Protein AF-A0A9P7YDE8-F1 (afdb_monomer_lite)

Structure (mmCIF, N/CA/C/O backbone):
data_AF-A0A9P7YDE8-F1
#
_entry.id   AF-A0A9P7YDE8-F1
#
loop_
_atom_site.group_PDB
_atom_site.id
_atom_site.type_symbol
_atom_site.label_atom_id
_atom_site.label_alt_id
_atom_site.label_comp_id
_atom_site.label_asym_id
_atom_site.label_entity_id
_atom_site.label_seq_id
_atom_site.pdbx_PDB_ins_code
_atom_site.Cartn_x
_atom_site.Cartn_y
_atom_site.Cartn_z
_atom_site.occupancy
_atom_site.B_iso_or_equiv
_atom_site.auth_seq_id
_atom_site.auth_comp_id
_atom_site.auth_asym_id
_atom_site.auth_atom_id
_atom_site.pdbx_PDB_model_num
ATOM 1 N N . ARG A 1 1 ? -61.612 -16.056 28.145 1.00 59.12 1 ARG A N 1
ATOM 2 C CA . ARG A 1 1 ? -61.889 -16.588 29.507 1.00 59.12 1 ARG A CA 1
ATOM 3 C C . ARG A 1 1 ? -60.569 -17.136 30.051 1.00 59.12 1 ARG A C 1
ATOM 5 O O . ARG A 1 1 ? -60.006 -17.998 29.394 1.00 59.12 1 ARG A O 1
ATOM 12 N N . LYS A 1 2 ? -60.008 -16.597 31.144 1.00 60.12 2 LYS A N 1
ATOM 13 C CA . LYS A 1 2 ? -58.768 -17.137 31.740 1.00 60.12 2 LYS A CA 1
ATOM 14 C C . LYS A 1 2 ? -59.145 -18.340 32.606 1.00 60.12 2 LYS A C 1
ATOM 16 O O . LYS A 1 2 ? -59.868 -18.165 33.582 1.00 60.12 2 LYS A O 1
ATOM 21 N N . VAL A 1 3 ? -58.723 -19.539 32.216 1.00 66.00 3 VAL A N 1
ATOM 22 C CA . VAL A 1 3 ? -58.959 -20.765 32.991 1.00 66.00 3 VAL A CA 1
ATOM 23 C C . VAL A 1 3 ? -57.763 -20.998 33.909 1.00 66.00 3 VAL A C 1
ATOM 25 O O . VAL A 1 3 ? -56.616 -20.767 33.529 1.00 66.00 3 VAL A O 1
ATOM 28 N N . LYS A 1 4 ? -58.038 -21.376 35.157 1.00 70.94 4 LYS A N 1
ATOM 29 C CA . LYS A 1 4 ? -57.014 -21.605 36.176 1.00 70.94 4 LYS A CA 1
ATOM 30 C C . LYS A 1 4 ? -56.400 -22.991 35.958 1.00 70.94 4 LYS A C 1
ATOM 32 O O . LYS A 1 4 ? -57.130 -23.965 35.839 1.00 70.94 4 LYS A O 1
ATOM 37 N N . CYS A 1 5 ? -55.072 -23.065 35.914 1.00 80.50 5 CYS A N 1
ATOM 38 C CA . CYS A 1 5 ? -54.342 -24.330 35.831 1.00 80.50 5 CYS A CA 1
ATOM 39 C C . CYS A 1 5 ? -54.464 -25.105 37.157 1.00 80.50 5 CYS A C 1
ATOM 41 O O . CYS A 1 5 ? -54.258 -24.533 38.231 1.00 80.50 5 CYS A O 1
ATOM 43 N N . ASP A 1 6 ? -54.760 -26.399 37.069 1.00 82.31 6 ASP A N 1
ATOM 44 C CA . ASP A 1 6 ? -54.889 -27.372 38.165 1.00 82.31 6 ASP A CA 1
ATOM 45 C C . ASP A 1 6 ? -53.537 -27.830 38.747 1.00 82.31 6 ASP A C 1
ATOM 47 O O . ASP A 1 6 ? -53.485 -28.575 39.720 1.00 82.31 6 ASP A O 1
ATOM 51 N N . ARG A 1 7 ? -52.426 -27.332 38.195 1.00 76.94 7 ARG A N 1
ATOM 52 C CA . ARG A 1 7 ? -51.040 -27.517 38.659 1.00 76.94 7 ARG A CA 1
ATOM 53 C C . ARG A 1 7 ? -50.517 -28.956 38.760 1.00 76.94 7 ARG A C 1
ATOM 55 O O . ARG A 1 7 ? -49.439 -29.168 39.321 1.00 76.94 7 ARG A O 1
ATOM 62 N N . VAL A 1 8 ? -51.211 -29.924 38.168 1.00 74.94 8 VAL A N 1
ATOM 63 C CA . VAL A 1 8 ? -50.755 -31.317 38.079 1.00 74.94 8 VAL A CA 1
ATOM 64 C C . VAL A 1 8 ? -4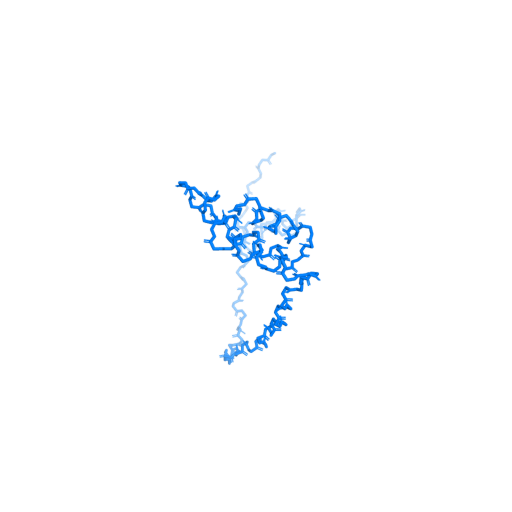9.538 -31.418 37.147 1.00 74.94 8 VAL A C 1
ATOM 66 O O . VAL A 1 8 ? -49.511 -30.831 36.065 1.00 74.94 8 VAL A O 1
ATOM 69 N N . LYS A 1 9 ? -48.506 -32.155 37.577 1.00 74.56 9 LYS A N 1
ATOM 70 C CA . LYS A 1 9 ? -47.299 -32.457 36.784 1.00 74.56 9 LYS A CA 1
ATOM 71 C C . LYS A 1 9 ? -47.406 -33.871 36.191 1.00 74.56 9 LYS A C 1
ATOM 73 O O . LYS A 1 9 ? -47.968 -34.735 36.858 1.00 74.56 9 LYS A O 1
ATOM 78 N N . PRO A 1 10 ? -46.837 -34.149 35.001 1.00 74.50 10 PRO A N 1
ATOM 79 C CA . PRO A 1 10 ? -46.015 -33.269 34.162 1.00 74.50 10 PRO A CA 1
ATOM 80 C C . PRO A 1 10 ? -46.821 -32.367 33.215 1.00 74.50 10 PRO A C 1
ATOM 82 O O . PRO A 1 10 ? -46.231 -31.571 32.491 1.00 74.50 10 PRO A O 1
ATOM 85 N N . SER A 1 11 ? -48.149 -32.483 33.165 1.00 80.19 11 SER A N 1
ATOM 86 C CA . SER A 1 11 ? -49.003 -31.628 32.335 1.00 80.19 11 SER A CA 1
ATOM 87 C C . SER A 1 11 ? -50.370 -31.413 32.978 1.00 80.19 11 SER A C 1
ATOM 89 O O . SER A 1 11 ? -50.941 -32.340 33.544 1.00 80.19 11 SER A O 1
ATOM 91 N N . CYS A 1 12 ? -50.878 -30.182 32.873 1.00 87.00 12 CYS A N 1
ATOM 92 C CA . CYS A 1 12 ? -52.192 -29.796 33.382 1.00 87.00 12 CYS A CA 1
ATOM 93 C C . CYS A 1 12 ? -53.314 -30.484 32.588 1.00 87.00 12 CYS A C 1
ATOM 95 O O . CYS A 1 12 ? -53.160 -30.682 31.379 1.00 87.00 12 CYS A O 1
ATOM 97 N N . SER A 1 13 ? -54.439 -30.829 33.220 1.00 84.19 13 SER A N 1
ATOM 98 C CA . SER A 1 13 ? -55.515 -31.597 32.562 1.00 84.19 13 SER A CA 1
ATOM 99 C C . SER A 1 13 ? -56.066 -30.896 31.314 1.00 84.19 13 SER A C 1
ATOM 101 O O . SER A 1 13 ? -56.186 -31.511 30.254 1.00 84.19 13 SER A O 1
ATOM 103 N N . GLN A 1 14 ? -56.287 -29.581 31.385 1.00 80.94 14 GLN A N 1
ATOM 104 C CA . GLN A 1 14 ? -56.669 -28.788 30.212 1.00 80.94 14 GLN A CA 1
ATOM 105 C C . GLN A 1 14 ? -55.588 -28.782 29.123 1.00 80.94 14 GLN A C 1
ATOM 107 O O . GLN A 1 14 ? -55.895 -28.860 27.939 1.00 80.94 14 GLN A O 1
ATOM 112 N N . CYS A 1 15 ? -54.318 -28.692 29.506 1.00 84.06 15 CYS A N 1
ATOM 113 C CA . CYS A 1 15 ? -53.208 -28.622 28.566 1.00 84.06 15 CYS A CA 1
ATOM 114 C C . CYS A 1 15 ? -53.128 -29.903 27.732 1.00 84.06 15 CYS A C 1
ATOM 116 O O . CYS A 1 15 ? -52.943 -29.841 26.523 1.00 84.06 15 CYS A O 1
ATOM 118 N N . VAL A 1 16 ? -53.339 -31.056 28.369 1.00 82.19 16 VAL A N 1
ATOM 119 C CA . VAL A 1 16 ? -53.408 -32.349 27.680 1.00 82.19 16 VAL A CA 1
ATOM 120 C C . VAL A 1 16 ? -54.622 -32.406 26.752 1.00 82.19 16 VAL A C 1
ATOM 122 O O . VAL A 1 16 ? -54.481 -32.819 25.607 1.00 82.19 16 VAL A O 1
ATOM 125 N N . GLN A 1 17 ? -55.789 -31.941 27.207 1.00 80.62 17 GLN A N 1
ATOM 126 C CA . GLN A 1 17 ? -57.023 -32.004 26.421 1.00 80.62 17 GLN A CA 1
ATOM 127 C C . GLN A 1 17 ? -56.988 -31.134 25.153 1.00 80.62 17 GLN A C 1
ATOM 129 O O . GLN A 1 17 ? -57.496 -31.558 24.119 1.00 80.62 17 GLN A O 1
ATOM 134 N N . TYR A 1 18 ? -56.419 -29.927 25.222 1.00 81.06 18 TYR A N 1
ATOM 135 C CA . TYR A 1 18 ? -56.420 -28.983 24.094 1.00 81.06 18 TYR A CA 1
ATOM 136 C C . TYR A 1 18 ? -55.124 -28.985 23.282 1.00 81.06 18 TYR A C 1
ATOM 138 O O . TYR A 1 18 ? -55.166 -28.782 22.073 1.00 81.06 18 TYR A O 1
ATOM 146 N N . TYR A 1 19 ? -53.980 -29.186 23.937 1.00 76.56 19 TYR A N 1
ATOM 147 C CA . TYR A 1 19 ? -52.657 -28.977 23.341 1.00 76.56 19 TYR A CA 1
ATOM 148 C C . TYR A 1 19 ? -51.784 -30.238 23.356 1.00 76.56 19 TYR A C 1
ATOM 150 O O . TYR A 1 19 ? -50.664 -30.211 22.856 1.00 76.56 19 TYR A O 1
ATOM 158 N N . GLY A 1 20 ? -52.248 -31.341 23.952 1.00 74.81 20 GLY A N 1
ATOM 159 C CA . GLY A 1 20 ? -51.493 -32.591 24.082 1.00 74.81 20 GLY A CA 1
ATOM 160 C C . GLY A 1 20 ? -50.313 -32.539 25.064 1.00 74.81 20 GLY A C 1
ATOM 161 O O . GLY A 1 20 ? -49.895 -33.581 25.563 1.00 74.81 20 GLY A O 1
ATOM 162 N N . ALA A 1 21 ? -49.797 -31.352 25.399 1.00 73.56 21 ALA A N 1
ATOM 163 C CA . ALA A 1 21 ? -48.705 -31.146 26.346 1.00 73.56 21 ALA A CA 1
ATOM 164 C C . ALA A 1 21 ? -48.793 -29.770 27.026 1.00 73.56 21 ALA A C 1
ATOM 166 O O . ALA A 1 21 ? -49.323 -28.808 26.474 1.00 73.56 21 ALA A O 1
ATOM 167 N N . CYS A 1 22 ? -48.248 -29.660 28.240 1.00 75.44 22 CYS A N 1
ATOM 168 C CA . CYS A 1 22 ? -48.100 -28.381 28.932 1.00 75.44 22 CYS A CA 1
ATOM 169 C C . CYS A 1 22 ? -46.663 -27.865 28.801 1.00 75.44 22 CYS A C 1
ATOM 171 O O . CYS A 1 22 ? -45.764 -28.363 29.476 1.00 75.44 22 CYS A O 1
ATOM 173 N N . GLU A 1 23 ? -46.452 -26.836 27.979 1.00 69.69 23 GLU A N 1
ATOM 174 C CA . GLU A 1 23 ? -45.137 -26.194 27.801 1.00 69.69 23 GLU A CA 1
ATOM 175 C C . GLU A 1 23 ? -44.600 -25.550 29.093 1.00 69.69 23 GLU A C 1
ATOM 177 O O . GLU A 1 23 ? -43.394 -25.402 29.269 1.00 69.69 23 GLU A O 1
ATOM 182 N N . GLY A 1 24 ? -45.490 -25.193 30.028 1.00 68.31 24 GLY A N 1
ATOM 183 C CA . GLY A 1 24 ? -45.136 -24.498 31.268 1.00 68.31 24 GLY A CA 1
ATOM 184 C C . GLY A 1 24 ? -44.491 -25.372 32.349 1.00 68.31 24 GLY A C 1
ATOM 185 O O . GLY A 1 24 ? -43.966 -24.832 33.324 1.00 68.31 24 GLY A O 1
ATOM 186 N N . TYR A 1 25 ? -44.514 -26.701 32.211 1.00 68.56 25 TYR A N 1
ATOM 187 C CA . TYR A 1 25 ? -43.817 -27.594 33.135 1.00 68.56 25 TYR A CA 1
ATOM 188 C C . TYR A 1 25 ? -42.504 -28.050 32.519 1.00 68.56 25 TYR A C 1
ATOM 190 O O . TYR A 1 25 ? -42.479 -28.789 31.537 1.00 68.56 25 TYR A O 1
ATOM 198 N N . THR A 1 26 ? -41.394 -27.643 33.133 1.00 60.62 26 THR A N 1
ATOM 199 C CA . THR A 1 26 ? -40.077 -28.173 32.795 1.00 60.62 26 THR A CA 1
ATOM 200 C C . THR A 1 26 ? -40.097 -29.681 33.026 1.00 60.62 26 THR A C 1
ATOM 202 O O . THR A 1 26 ? -40.181 -30.167 34.156 1.00 60.62 26 THR A O 1
ATOM 205 N N . GLN A 1 27 ? -40.085 -30.445 31.935 1.00 62.25 27 GLN A N 1
ATOM 206 C CA . GLN A 1 27 ? -39.978 -31.894 32.001 1.00 62.25 27 GLN A CA 1
ATOM 207 C C . GLN A 1 27 ? -38.642 -32.211 32.671 1.00 62.25 27 GLN A C 1
ATOM 209 O O . GLN A 1 27 ? -37.579 -32.005 32.083 1.00 62.25 27 GLN A O 1
ATOM 214 N N . SER A 1 28 ? -38.687 -32.685 33.917 1.00 56.59 28 SER A N 1
ATOM 215 C CA . SER A 1 28 ? -37.520 -33.257 34.581 1.00 56.59 28 SER A CA 1
ATOM 216 C C . SER A 1 28 ? -37.183 -34.553 33.850 1.00 56.59 28 SER A C 1
ATOM 218 O O . SER A 1 28 ? -37.640 -35.638 34.202 1.00 56.59 28 SER A O 1
ATOM 220 N N . ARG A 1 29 ? -36.445 -34.432 32.743 1.00 56.50 29 ARG A N 1
ATOM 221 C CA . ARG A 1 29 ? -35.795 -35.570 32.106 1.00 56.50 29 ARG A CA 1
ATOM 222 C C . ARG A 1 29 ? -34.834 -36.128 33.146 1.00 56.50 29 ARG A C 1
ATOM 224 O O . ARG A 1 29 ? -33.877 -35.453 33.522 1.00 56.50 29 ARG A O 1
ATOM 231 N N . ALA A 1 30 ? -35.123 -37.339 33.620 1.00 59.19 30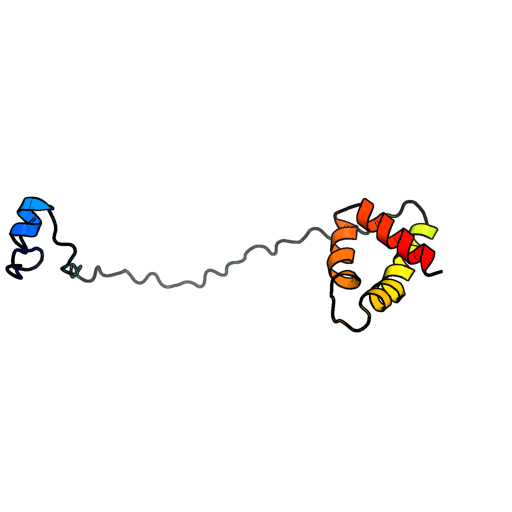 ALA A N 1
ATOM 232 C CA . ALA A 1 30 ? -34.213 -38.109 34.453 1.00 59.19 30 ALA A CA 1
ATOM 233 C C . ALA A 1 30 ? -32.794 -38.043 33.857 1.00 59.19 30 ALA A C 1
ATOM 235 O O . ALA A 1 30 ? -32.654 -38.051 32.626 1.00 59.19 30 ALA A O 1
ATOM 236 N N . PRO A 1 31 ? -31.738 -37.951 34.684 1.00 50.81 31 PRO A N 1
ATOM 237 C CA . PRO A 1 31 ? -30.382 -37.815 34.185 1.00 50.81 31 PRO A CA 1
ATOM 238 C C . PRO A 1 31 ? -30.005 -39.091 33.431 1.00 50.81 31 PRO A C 1
ATOM 240 O O . PRO A 1 31 ? -29.626 -40.103 34.017 1.00 50.81 31 PRO A O 1
ATOM 243 N N . SER A 1 32 ? -30.116 -39.045 32.103 1.00 58.62 32 SER A N 1
ATOM 244 C CA . SER A 1 32 ? -29.510 -40.033 31.222 1.00 58.62 32 SER A CA 1
ATOM 245 C C . SER A 1 32 ? -28.028 -40.052 31.562 1.00 58.62 32 SER A C 1
ATOM 247 O O . SER A 1 32 ? -27.349 -39.043 31.359 1.00 58.62 32 SER A O 1
ATOM 249 N N . ARG A 1 33 ? -27.540 -41.174 32.109 1.00 57.00 33 ARG A N 1
ATOM 250 C CA . ARG A 1 33 ? -26.116 -41.423 32.357 1.00 57.00 33 ARG A CA 1
ATOM 251 C C . ARG A 1 33 ? -25.367 -41.184 31.050 1.00 57.00 33 ARG A C 1
ATOM 253 O O . ARG A 1 33 ? -25.279 -42.065 30.197 1.00 57.00 33 ARG A O 1
ATOM 260 N N . LYS A 1 34 ? -24.848 -39.971 30.868 1.00 55.78 34 LYS A N 1
ATOM 261 C CA . LYS A 1 34 ? -23.907 -39.670 29.800 1.00 55.78 34 LYS A CA 1
ATOM 262 C C . LYS A 1 34 ? -22.675 -40.489 30.145 1.00 55.78 34 LYS A C 1
ATOM 264 O O . LYS A 1 34 ? -21.996 -40.190 31.122 1.00 55.78 34 LYS A O 1
ATOM 269 N N . ARG A 1 35 ? -22.426 -41.563 29.387 1.00 60.72 35 ARG A N 1
ATOM 270 C CA . ARG A 1 35 ? -21.101 -42.183 29.349 1.00 60.72 35 ARG A CA 1
ATOM 271 C C . ARG A 1 35 ? -20.130 -41.038 29.099 1.00 60.72 35 ARG A C 1
ATOM 273 O O . ARG A 1 35 ? -20.179 -40.427 28.032 1.00 60.72 35 ARG A O 1
ATOM 280 N N . ILE A 1 36 ? -19.326 -40.707 30.104 1.00 60.44 36 ILE A N 1
ATOM 281 C CA . ILE A 1 36 ? -18.225 -39.768 29.957 1.00 60.44 36 ILE A CA 1
ATOM 282 C C . ILE A 1 36 ? -17.284 -40.454 28.974 1.00 60.44 36 ILE A C 1
ATOM 284 O O . ILE A 1 36 ? -16.538 -41.360 29.335 1.00 60.44 36 ILE A O 1
ATOM 288 N N . ARG A 1 37 ? -17.398 -40.105 27.692 1.00 64.00 37 ARG A N 1
ATOM 289 C CA . ARG A 1 37 ? -16.322 -40.373 26.749 1.00 64.00 37 ARG A CA 1
ATOM 290 C C . ARG A 1 37 ? -15.168 -39.525 27.255 1.00 64.00 37 A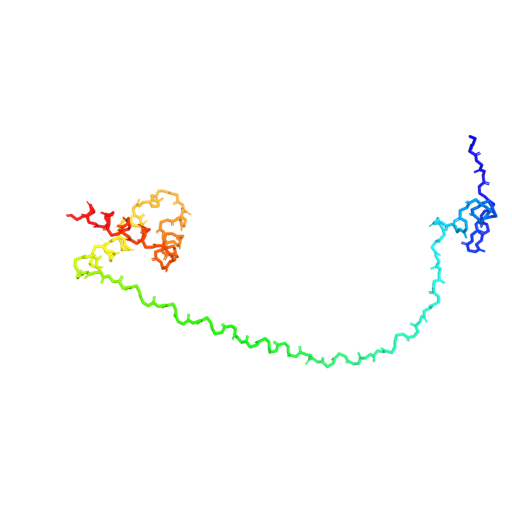RG A C 1
ATOM 292 O O . ARG A 1 37 ? -15.324 -38.310 27.368 1.00 64.00 37 ARG A O 1
ATOM 299 N N . ALA A 1 38 ? -14.070 -40.172 27.632 1.00 64.19 38 ALA A N 1
ATOM 300 C CA . ALA A 1 38 ? -12.834 -39.470 27.912 1.00 64.19 38 ALA A CA 1
ATOM 301 C C . ALA A 1 38 ? -12.561 -38.543 26.724 1.00 64.19 38 ALA A C 1
ATOM 303 O O . ALA A 1 38 ? -12.533 -38.994 25.577 1.00 64.19 38 ALA A O 1
ATOM 304 N N . LEU A 1 39 ? -12.449 -37.245 27.000 1.00 59.22 39 LEU A N 1
ATOM 305 C CA . LEU A 1 39 ? -11.969 -36.273 26.034 1.00 59.22 39 LEU A CA 1
ATOM 306 C C . LEU A 1 39 ? -10.496 -36.605 25.810 1.00 59.22 39 LEU A C 1
ATOM 308 O O . LEU A 1 39 ? -9.618 -36.085 26.491 1.00 59.22 39 LEU A O 1
ATOM 312 N N . THR A 1 40 ? -10.213 -37.525 24.891 1.00 60.84 40 THR A N 1
ATOM 313 C CA . THR A 1 40 ? -8.899 -37.539 24.261 1.00 60.84 40 THR A CA 1
ATOM 314 C C . THR A 1 40 ? -8.729 -36.164 23.625 1.00 60.84 40 THR A C 1
ATOM 316 O O . THR A 1 40 ? -9.657 -35.741 22.924 1.00 60.84 40 THR A O 1
ATOM 319 N N . PRO A 1 41 ? -7.614 -35.451 23.853 1.00 59.03 41 PRO A N 1
ATOM 320 C CA . PRO A 1 41 ? -7.356 -34.214 23.146 1.00 59.03 41 PRO A CA 1
ATOM 321 C C . PRO A 1 41 ? -7.308 -34.559 21.660 1.00 59.03 41 PRO A C 1
ATOM 323 O O . PRO A 1 41 ? -6.322 -35.106 21.165 1.00 59.03 41 PRO A O 1
ATOM 326 N N . GLN A 1 42 ? -8.401 -34.285 20.947 1.00 57.62 42 GLN A N 1
ATOM 327 C CA . GLN A 1 42 ? -8.347 -34.121 19.510 1.00 57.62 42 GLN A CA 1
ATOM 328 C C . GLN A 1 42 ? -7.484 -32.887 19.319 1.00 57.62 42 GLN A C 1
ATOM 330 O O . GLN A 1 42 ? -7.961 -31.756 19.374 1.00 57.62 42 GLN A O 1
ATOM 335 N N . HIS A 1 43 ? -6.184 -33.118 19.158 1.00 61.66 43 HIS A N 1
ATOM 336 C CA . HIS A 1 43 ? -5.355 -32.193 18.424 1.00 61.66 43 HIS A CA 1
ATOM 337 C C . HIS A 1 43 ? -6.059 -32.045 17.080 1.00 61.66 43 HIS A C 1
ATOM 339 O O . HIS A 1 43 ? -5.962 -32.915 16.214 1.00 61.66 43 HIS A O 1
ATOM 345 N N . PHE A 1 44 ? -6.841 -30.975 16.945 1.00 57.44 44 PHE A N 1
ATOM 346 C CA . PHE A 1 44 ? -7.179 -30.407 15.659 1.00 57.44 44 PHE A CA 1
ATOM 347 C C . PHE A 1 44 ? -5.842 -30.010 15.043 1.00 57.44 44 PHE A C 1
ATOM 349 O O . PHE A 1 44 ? -5.440 -28.852 15.072 1.00 57.44 44 PHE A O 1
ATOM 356 N N . MET A 1 45 ? -5.131 -30.984 14.479 1.00 62.44 45 MET A N 1
ATOM 357 C CA . MET A 1 45 ? -4.237 -30.715 13.375 1.00 62.44 45 MET A CA 1
ATOM 358 C C . MET A 1 45 ? -5.161 -30.390 12.205 1.00 62.44 45 MET A C 1
ATOM 360 O O . MET A 1 45 ? -5.348 -31.186 11.289 1.00 62.44 45 MET A O 1
ATOM 364 N N . ALA A 1 46 ? -5.805 -29.219 12.268 1.00 64.50 46 ALA A N 1
ATOM 365 C CA . ALA A 1 46 ? -6.088 -28.509 11.045 1.00 64.50 46 ALA A CA 1
ATOM 366 C C . ALA A 1 46 ? -4.722 -28.441 10.373 1.00 64.50 46 ALA A C 1
ATOM 368 O O . ALA A 1 46 ? -3.791 -27.861 10.939 1.00 64.50 46 ALA A O 1
ATOM 369 N N . ALA A 1 47 ? -4.566 -29.144 9.248 1.00 67.19 47 ALA A N 1
ATOM 370 C CA . ALA A 1 47 ? -3.416 -28.912 8.397 1.00 67.19 47 ALA A CA 1
ATOM 371 C C . ALA A 1 47 ? -3.280 -27.388 8.309 1.00 67.19 47 ALA A C 1
ATOM 373 O O . ALA A 1 47 ? -4.311 -26.729 8.100 1.00 67.19 47 ALA A O 1
ATOM 374 N N . PRO A 1 48 ? -2.091 -26.806 8.561 1.00 65.25 48 PRO A N 1
ATOM 375 C CA . PRO A 1 48 ? -1.934 -25.391 8.301 1.00 65.25 48 PRO A CA 1
ATOM 376 C C . PRO A 1 48 ? -2.448 -25.211 6.879 1.00 65.25 48 PRO A C 1
ATOM 378 O O . PRO A 1 48 ? -2.042 -25.957 5.984 1.00 65.25 48 PRO A O 1
ATOM 381 N N . ASN A 1 49 ? -3.424 -24.324 6.684 1.00 64.31 49 ASN A N 1
ATOM 382 C CA . ASN A 1 49 ? -3.687 -23.832 5.347 1.00 64.31 49 ASN A CA 1
ATOM 383 C C . ASN A 1 49 ? -2.345 -23.243 4.942 1.00 64.31 49 ASN A C 1
ATOM 385 O O . ASN A 1 49 ? -1.980 -22.166 5.407 1.00 64.31 49 ASN A O 1
ATOM 389 N N . ILE A 1 50 ? -1.556 -24.022 4.201 1.00 64.44 50 ILE A N 1
ATOM 390 C CA . ILE A 1 50 ? -0.346 -23.545 3.570 1.00 64.44 50 ILE A CA 1
ATOM 391 C C . ILE A 1 50 ? -0.916 -22.577 2.552 1.00 64.44 50 ILE A C 1
ATOM 393 O O . ILE A 1 50 ? -1.332 -22.974 1.461 1.00 64.44 50 ILE A O 1
ATOM 397 N N . GLU A 1 51 ? -1.085 -21.325 2.981 1.00 62.56 51 GLU A N 1
ATOM 398 C CA . GLU A 1 51 ? -1.381 -20.226 2.093 1.00 62.56 51 GLU A CA 1
ATOM 399 C C . GLU A 1 51 ? -0.328 -20.346 1.007 1.00 62.56 51 GLU A C 1
ATOM 401 O O . GLU A 1 51 ? 0.875 -20.282 1.279 1.00 62.56 51 GLU A O 1
ATOM 406 N N . LYS A 1 52 ? -0.782 -20.654 -0.214 1.00 64.44 52 LYS A N 1
ATOM 407 C CA . LYS A 1 52 ? 0.098 -20.664 -1.376 1.00 64.44 52 LYS A CA 1
ATOM 408 C C . LYS A 1 52 ? 0.911 -19.373 -1.295 1.00 64.44 52 LYS A C 1
ATOM 410 O O . LYS A 1 52 ? 0.291 -18.331 -1.053 1.00 64.44 52 LYS A O 1
ATOM 415 N N . PRO A 1 53 ? 2.247 -19.427 -1.443 1.00 62.41 53 PRO A N 1
ATOM 416 C CA . PRO A 1 53 ? 3.060 -18.225 -1.374 1.00 62.41 53 PRO A CA 1
ATOM 417 C C . PRO A 1 53 ? 2.411 -17.198 -2.291 1.00 62.41 53 PRO A C 1
ATOM 419 O O . PRO A 1 53 ? 2.148 -17.505 -3.458 1.00 62.41 53 PRO A O 1
ATOM 422 N N . ARG A 1 54 ? 2.038 -16.036 -1.733 1.00 62.47 54 ARG A N 1
ATOM 423 C CA . ARG A 1 54 ? 1.460 -14.956 -2.532 1.00 62.47 54 ARG A CA 1
ATOM 424 C C . ARG A 1 54 ? 2.424 -14.737 -3.685 1.00 62.47 54 ARG A C 1
ATOM 426 O O . ARG A 1 54 ? 3.596 -14.450 -3.457 1.00 62.47 54 ARG A O 1
ATOM 433 N N . THR A 1 55 ? 1.950 -14.984 -4.901 1.00 66.50 55 THR A N 1
ATOM 434 C CA . THR A 1 55 ? 2.750 -14.812 -6.109 1.00 66.50 55 THR A CA 1
ATOM 435 C C . THR A 1 55 ? 3.338 -13.412 -6.075 1.00 66.50 55 THR A C 1
ATOM 437 O O . THR A 1 55 ? 2.596 -12.452 -5.849 1.00 66.50 55 THR A O 1
ATOM 440 N N . ALA A 1 56 ? 4.657 -13.313 -6.246 1.00 74.62 56 ALA A N 1
ATOM 441 C CA . ALA A 1 56 ? 5.334 -12.029 -6.331 1.00 74.62 56 ALA A CA 1
ATOM 442 C C . ALA A 1 56 ? 4.617 -11.150 -7.366 1.00 74.62 56 ALA A C 1
ATOM 444 O O . ALA A 1 56 ? 4.198 -11.646 -8.418 1.00 74.62 56 ALA A O 1
ATOM 445 N N . LEU A 1 57 ? 4.438 -9.865 -7.047 1.00 82.06 57 LEU A N 1
ATOM 446 C CA . LEU A 1 57 ? 3.851 -8.916 -7.985 1.00 82.06 57 LEU A CA 1
ATOM 447 C C . LEU A 1 57 ? 4.709 -8.896 -9.250 1.00 82.06 57 LEU A C 1
ATOM 449 O O . LEU A 1 57 ? 5.901 -8.604 -9.201 1.00 82.06 57 LEU A O 1
ATOM 453 N N . THR A 1 58 ? 4.091 -9.237 -10.373 1.00 85.69 58 THR A N 1
ATOM 454 C CA . THR A 1 58 ? 4.702 -9.106 -11.690 1.00 85.69 58 THR A CA 1
ATOM 455 C C . THR A 1 58 ? 4.361 -7.727 -12.238 1.00 85.69 58 THR A C 1
ATOM 457 O O . THR A 1 58 ? 3.199 -7.306 -12.245 1.00 85.69 58 THR A O 1
ATOM 460 N N . PHE A 1 59 ? 5.398 -7.007 -12.650 1.00 87.25 59 PHE A N 1
ATOM 461 C CA . PHE A 1 59 ? 5.295 -5.710 -13.305 1.00 87.25 59 PHE A CA 1
ATOM 462 C C . PHE A 1 59 ? 5.668 -5.873 -14.776 1.00 87.25 59 PHE A C 1
ATOM 464 O O . PHE A 1 59 ? 6.461 -6.750 -15.118 1.00 87.25 59 PHE A O 1
ATOM 471 N N . GLU A 1 60 ? 5.067 -5.054 -15.635 1.00 87.50 60 GLU A N 1
ATOM 472 C CA . GLU A 1 60 ? 5.314 -5.090 -17.081 1.00 87.50 60 GLU A CA 1
ATOM 473 C C . GLU A 1 60 ? 6.721 -4.575 -17.422 1.00 87.50 60 GLU A C 1
ATOM 475 O O . GLU A 1 60 ? 7.359 -5.073 -18.346 1.00 87.50 60 GLU A O 1
ATOM 480 N N . ASP A 1 61 ? 7.228 -3.628 -16.632 1.00 90.75 61 ASP A N 1
ATOM 481 C CA . ASP A 1 61 ? 8.499 -2.949 -16.853 1.00 90.75 61 ASP A CA 1
ATOM 482 C C . ASP A 1 61 ? 9.199 -2.550 -15.535 1.00 90.75 61 ASP A C 1
ATOM 484 O O . ASP A 1 61 ? 8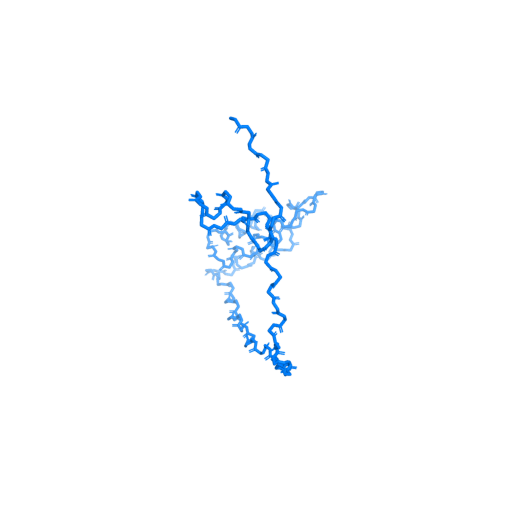.590 -2.486 -14.460 1.00 90.75 61 ASP A O 1
ATOM 488 N N . GLU A 1 62 ? 10.505 -2.270 -15.620 1.00 91.31 62 GLU A N 1
ATOM 489 C CA . GLU A 1 62 ? 11.335 -1.886 -14.466 1.00 91.31 62 GLU A CA 1
ATOM 490 C C . GLU A 1 62 ? 10.879 -0.554 -13.849 1.00 91.31 62 GLU A C 1
ATOM 492 O O . GLU A 1 62 ? 10.880 -0.397 -12.625 1.00 91.31 62 GLU A O 1
ATOM 497 N N . SER A 1 63 ? 10.448 0.400 -14.679 1.00 91.56 63 SER A N 1
ATOM 498 C CA . SER A 1 63 ? 9.925 1.693 -14.231 1.00 91.56 63 SER A CA 1
ATOM 499 C C . SER A 1 63 ? 8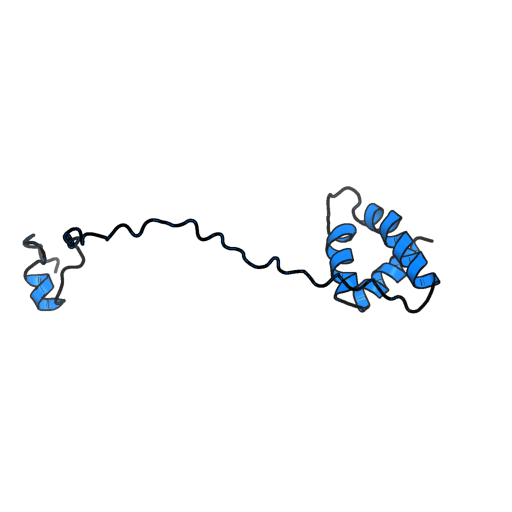.693 1.511 -13.350 1.00 91.56 63 SER A C 1
ATOM 501 O O . SER A 1 63 ? 8.671 2.038 -12.239 1.00 91.56 63 SER A O 1
ATOM 503 N N . SER A 1 64 ? 7.721 0.702 -13.774 1.00 92.25 64 SER A N 1
ATOM 504 C CA . SER A 1 64 ? 6.536 0.363 -12.982 1.00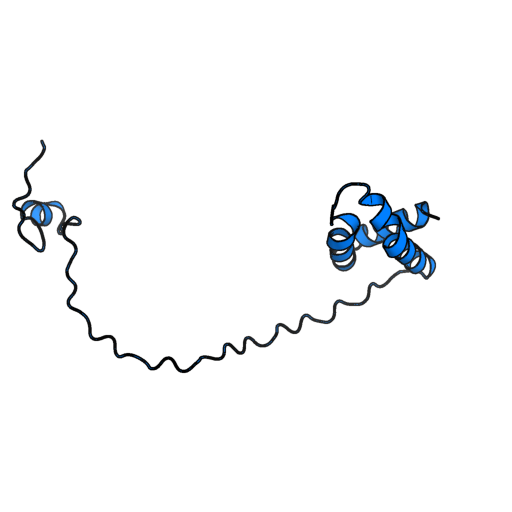 92.25 64 SER A CA 1
ATOM 505 C C . SER A 1 64 ? 6.903 -0.240 -11.628 1.00 92.25 64 SER A C 1
ATOM 507 O O . SER A 1 64 ? 6.352 0.166 -10.606 1.00 92.25 64 SER A O 1
ATOM 509 N N . SER A 1 65 ? 7.880 -1.152 -11.585 1.00 92.38 65 SER A N 1
ATOM 510 C CA . SER A 1 65 ? 8.370 -1.706 -10.315 1.00 92.38 65 SER A CA 1
ATOM 511 C C . SER A 1 65 ? 8.996 -0.632 -9.420 1.00 92.38 65 SER A C 1
ATOM 513 O O . SER A 1 65 ? 8.762 -0.623 -8.210 1.00 92.38 65 SER A O 1
ATOM 515 N N . ARG A 1 66 ? 9.783 0.285 -9.994 1.00 93.94 66 ARG A N 1
ATOM 516 C CA . ARG A 1 66 ? 10.422 1.378 -9.249 1.00 93.94 66 ARG A CA 1
ATOM 517 C C . ARG A 1 66 ? 9.392 2.363 -8.700 1.00 93.94 66 ARG A C 1
ATOM 519 O O . ARG A 1 66 ? 9.477 2.737 -7.537 1.00 93.94 66 ARG A O 1
ATOM 526 N N . TYR A 1 67 ? 8.405 2.756 -9.498 1.00 94.81 67 TYR A N 1
ATOM 527 C CA . TYR A 1 67 ? 7.337 3.655 -9.056 1.00 94.81 67 TYR A CA 1
ATOM 528 C C . TYR A 1 67 ? 6.446 3.010 -7.999 1.00 94.81 67 TYR A C 1
ATOM 530 O O . TYR A 1 67 ? 6.084 3.658 -7.023 1.00 94.81 67 TYR A O 1
ATOM 538 N N . PHE A 1 68 ? 6.158 1.713 -8.121 1.00 93.38 68 PHE A N 1
ATOM 539 C CA . PHE A 1 68 ? 5.465 0.990 -7.060 1.00 93.38 68 PHE A CA 1
ATOM 540 C C . PHE A 1 68 ? 6.252 0.998 -5.743 1.00 93.38 68 PHE A C 1
ATOM 542 O O . PHE A 1 68 ? 5.668 1.139 -4.670 1.00 93.38 68 PHE A O 1
ATOM 549 N N . GLN A 1 69 ? 7.580 0.882 -5.808 1.00 91.94 69 GLN A N 1
ATOM 550 C CA . GLN A 1 69 ? 8.427 0.983 -4.623 1.00 91.94 69 GLN A CA 1
ATOM 551 C C . GLN A 1 69 ? 8.350 2.378 -3.985 1.00 91.94 69 GLN A C 1
ATOM 553 O O . GLN A 1 69 ? 8.200 2.457 -2.770 1.00 91.94 69 GLN A O 1
ATOM 558 N N . VAL A 1 70 ? 8.372 3.446 -4.793 1.00 93.19 70 VAL A N 1
ATOM 559 C CA . VAL A 1 70 ? 8.180 4.835 -4.326 1.00 93.19 70 VAL A CA 1
ATOM 560 C C . VAL A 1 70 ? 6.816 5.008 -3.658 1.00 93.19 70 VAL A C 1
ATOM 562 O O . VAL A 1 70 ? 6.724 5.583 -2.576 1.00 93.19 70 VAL A O 1
ATOM 565 N N . TYR A 1 71 ? 5.755 4.446 -4.246 1.00 91.62 71 TYR A N 1
ATOM 566 C CA . TYR A 1 71 ? 4.435 4.441 -3.616 1.00 91.62 71 TYR A CA 1
ATOM 567 C C . TYR A 1 71 ? 4.476 3.806 -2.218 1.00 91.62 71 TYR A C 1
ATOM 569 O O . TYR A 1 71 ? 3.948 4.376 -1.267 1.00 91.62 71 TYR A O 1
ATOM 577 N N . MET A 1 72 ? 5.125 2.645 -2.087 1.00 88.81 72 MET A N 1
ATOM 578 C CA . MET A 1 72 ? 5.201 1.903 -0.826 1.00 88.81 72 MET A CA 1
ATOM 579 C C . MET A 1 72 ? 6.041 2.598 0.252 1.00 88.81 72 MET A C 1
ATOM 581 O O . MET A 1 72 ? 5.743 2.429 1.431 1.00 88.81 72 MET A O 1
ATOM 585 N N . SER A 1 73 ? 7.102 3.323 -0.118 1.00 88.25 73 SER A N 1
ATOM 586 C CA . SER A 1 73 ? 7.985 3.990 0.849 1.00 88.25 73 SER A CA 1
ATOM 587 C C . SER A 1 73 ? 7.513 5.388 1.236 1.00 88.25 73 SER A C 1
ATOM 589 O O . SER A 1 73 ? 7.675 5.785 2.388 1.00 88.25 73 SER A O 1
ATOM 591 N N . GLU A 1 74 ? 6.942 6.130 0.291 1.00 84.44 74 GLU A N 1
ATOM 592 C CA . GLU A 1 74 ? 6.687 7.566 0.437 1.00 84.44 74 GLU A CA 1
ATOM 593 C C . GLU A 1 74 ? 5.190 7.865 0.359 1.00 84.44 74 GLU A C 1
ATOM 595 O O . GLU A 1 74 ? 4.586 8.249 1.362 1.00 84.44 74 GLU A O 1
ATOM 600 N N . ALA A 1 75 ? 4.566 7.606 -0.795 1.00 80.19 75 ALA A N 1
ATOM 601 C CA . ALA A 1 75 ? 3.196 8.050 -1.058 1.00 80.19 75 ALA A CA 1
ATOM 602 C C . ALA A 1 75 ? 2.168 7.444 -0.091 1.00 80.19 75 ALA A C 1
ATOM 604 O O . ALA A 1 75 ? 1.275 8.144 0.376 1.00 80.19 75 ALA A O 1
ATOM 605 N N . ALA A 1 76 ? 2.287 6.157 0.245 1.00 83.94 76 ALA A N 1
ATOM 606 C CA . ALA A 1 76 ? 1.366 5.496 1.168 1.00 83.94 76 ALA A CA 1
ATOM 607 C C . ALA A 1 76 ? 1.399 6.143 2.569 1.00 83.94 76 ALA A C 1
ATOM 609 O O . ALA A 1 76 ? 0.349 6.412 3.159 1.00 83.94 76 ALA A O 1
ATOM 610 N N . THR A 1 77 ? 2.598 6.506 3.040 1.00 82.62 77 THR A N 1
ATOM 611 C CA . THR A 1 77 ? 2.806 7.202 4.317 1.00 82.62 77 THR A CA 1
ATOM 612 C C . THR A 1 77 ? 2.237 8.623 4.282 1.00 82.62 77 THR A C 1
ATOM 614 O O . THR A 1 77 ? 1.533 9.028 5.207 1.00 82.62 77 THR A O 1
ATOM 617 N N . GLU A 1 78 ? 2.496 9.375 3.209 1.00 84.44 78 GLU A N 1
ATOM 618 C CA . GLU A 1 78 ? 1.985 10.742 3.034 1.00 84.44 78 GLU A CA 1
ATOM 619 C C . GLU A 1 78 ? 0.454 10.785 2.951 1.00 84.44 78 GLU A C 1
ATOM 621 O O . GLU A 1 78 ? -0.183 11.657 3.547 1.00 84.44 78 GLU A O 1
ATOM 626 N N . LEU A 1 79 ? -0.152 9.814 2.263 1.00 82.25 79 LEU A N 1
ATOM 627 C CA . LEU A 1 79 ? -1.598 9.724 2.059 1.00 82.25 79 LEU A CA 1
ATOM 628 C C . LEU A 1 79 ? -2.375 9.341 3.325 1.00 82.25 79 LEU A C 1
ATOM 630 O O . LEU A 1 79 ? -3.565 9.652 3.426 1.00 82.25 79 LEU A O 1
ATOM 634 N N . ASN A 1 80 ? -1.735 8.692 4.301 1.00 83.12 80 ASN A N 1
ATOM 635 C CA . ASN A 1 80 ? -2.353 8.474 5.612 1.00 83.12 80 ASN A CA 1
ATOM 636 C C . ASN A 1 80 ? -2.444 9.787 6.414 1.00 83.12 80 ASN A C 1
ATOM 638 O O . ASN A 1 80 ? -3.385 9.973 7.190 1.00 83.12 80 ASN A O 1
ATOM 642 N N . GLY A 1 81 ? -1.551 10.750 6.161 1.00 73.62 81 GLY A N 1
ATOM 643 C CA . GLY A 1 81 ? -1.604 12.082 6.762 1.00 73.62 81 GLY A CA 1
ATOM 644 C C . GLY A 1 81 ? -1.646 12.048 8.297 1.00 73.62 81 GLY A C 1
ATOM 645 O O . GLY A 1 81 ? -0.927 11.290 8.941 1.00 73.62 81 GLY A O 1
ATOM 646 N N . LEU A 1 82 ? -2.502 12.884 8.900 1.00 64.56 82 LEU A N 1
ATOM 647 C CA . LEU A 1 82 ? -2.669 12.982 10.362 1.00 64.56 82 LEU A CA 1
ATOM 648 C C . LEU A 1 82 ? -3.519 11.855 10.974 1.00 64.56 82 LEU A C 1
ATOM 650 O O . LEU A 1 82 ? -3.589 11.737 12.198 1.00 64.56 82 LEU A O 1
ATOM 654 N N . PHE A 1 83 ? -4.201 11.056 10.153 1.00 58.12 83 PHE A N 1
ATOM 655 C CA . PHE A 1 83 ? -5.104 10.014 10.628 1.00 58.12 83 PHE A CA 1
ATOM 656 C C . PHE A 1 83 ? -4.454 8.641 10.459 1.00 58.12 83 PHE A C 1
ATOM 658 O O . PHE A 1 83 ? -3.836 8.347 9.443 1.00 58.12 83 PHE A O 1
ATOM 665 N N . SER A 1 84 ? -4.637 7.748 11.431 1.00 65.50 84 SER A N 1
ATOM 666 C CA . SER A 1 84 ? -4.144 6.364 11.374 1.00 65.50 84 SER A CA 1
ATOM 667 C C . SER A 1 84 ? -4.991 5.483 10.444 1.00 65.50 84 SER A C 1
ATOM 669 O O . SER A 1 84 ? -5.459 4.402 10.813 1.00 65.50 84 SER A O 1
ATOM 671 N N . SER A 1 85 ? -5.222 5.951 9.219 1.00 78.25 85 SER A N 1
ATOM 672 C CA . SER A 1 85 ? -5.815 5.128 8.178 1.00 78.25 85 SER A CA 1
ATOM 673 C C . SER A 1 85 ? -4.827 4.023 7.824 1.00 78.25 85 SER A C 1
ATOM 675 O O . SER A 1 85 ? -3.674 4.280 7.521 1.00 78.25 85 SER A O 1
ATOM 677 N N . SER A 1 86 ? -5.271 2.769 7.870 1.00 82.00 86 SER A N 1
ATOM 678 C CA . SER A 1 86 ? -4.492 1.643 7.333 1.00 82.00 86 SER A CA 1
ATOM 679 C C . SER A 1 86 ? -4.849 1.355 5.873 1.00 82.00 86 SER A C 1
ATOM 681 O O . SER A 1 86 ? -4.485 0.309 5.331 1.00 82.00 86 SER A O 1
ATOM 683 N N . PHE A 1 87 ? -5.598 2.264 5.242 1.00 86.81 87 PHE A N 1
ATOM 684 C CA . PHE A 1 87 ? -6.116 2.081 3.899 1.00 86.81 87 PHE A CA 1
ATOM 685 C C . PHE A 1 87 ? -4.991 2.043 2.860 1.00 86.81 87 PHE A C 1
ATOM 687 O O . PHE A 1 87 ? -4.856 1.036 2.167 1.00 86.81 87 PHE A O 1
ATOM 694 N N . TRP A 1 88 ? -4.155 3.083 2.789 1.00 88.75 88 TRP A N 1
ATOM 695 C CA . TRP A 1 88 ? -3.107 3.189 1.766 1.00 88.75 88 TRP A CA 1
ATOM 696 C C . TRP A 1 88 ? -1.965 2.187 1.975 1.00 88.75 88 TRP A C 1
ATOM 698 O O . TRP A 1 88 ? -1.415 1.672 1.000 1.00 88.75 88 TRP A O 1
ATOM 708 N N . ASP A 1 89 ? -1.700 1.810 3.228 1.00 85.00 89 ASP A N 1
ATOM 709 C CA . ASP A 1 89 ? -0.622 0.873 3.561 1.00 85.00 89 ASP A CA 1
ATOM 710 C C . ASP A 1 89 ? -1.066 -0.583 3.474 1.00 85.00 89 ASP A C 1
ATOM 712 O O . ASP A 1 89 ? -0.436 -1.392 2.803 1.00 85.00 89 ASP A O 1
ATOM 716 N N . ARG A 1 90 ? -2.133 -0.968 4.186 1.00 86.75 90 ARG A N 1
ATOM 717 C CA . ARG A 1 90 ? -2.505 -2.385 4.338 1.00 86.75 90 ARG A CA 1
ATOM 718 C C . ARG A 1 90 ? -3.556 -2.817 3.335 1.00 86.75 90 ARG A C 1
ATOM 720 O O . ARG A 1 90 ? -3.425 -3.894 2.755 1.00 86.75 90 ARG A O 1
ATOM 727 N N . VAL A 1 91 ? -4.605 -2.014 3.154 1.00 89.94 91 VAL A N 1
ATOM 728 C CA . VAL A 1 91 ? -5.738 -2.393 2.296 1.00 89.94 91 VAL A CA 1
ATOM 729 C C . VAL A 1 91 ? -5.324 -2.336 0.833 1.00 89.94 91 VAL A C 1
ATOM 731 O O . VAL A 1 91 ? -5.419 -3.347 0.141 1.00 89.94 91 VAL A O 1
ATOM 734 N N . ILE A 1 92 ? -4.780 -1.207 0.378 1.00 91.19 92 ILE A N 1
ATOM 735 C CA . ILE A 1 92 ? -4.316 -1.067 -1.005 1.00 91.19 92 ILE A CA 1
ATOM 736 C C . ILE A 1 92 ? -3.209 -2.077 -1.309 1.00 91.19 92 ILE A C 1
ATOM 738 O O . ILE A 1 92 ? -3.287 -2.754 -2.329 1.00 91.19 92 ILE A O 1
ATOM 742 N N . PHE A 1 93 ? -2.242 -2.289 -0.410 1.00 89.06 93 PHE A N 1
ATOM 743 C CA . PHE A 1 93 ? -1.216 -3.316 -0.619 1.00 89.06 93 PHE A CA 1
ATOM 744 C C . PHE A 1 93 ? -1.783 -4.737 -0.728 1.00 89.06 93 PHE A C 1
ATOM 746 O O . PHE A 1 93 ? -1.276 -5.558 -1.494 1.00 89.06 93 PHE A O 1
ATOM 753 N N . HIS A 1 94 ? -2.837 -5.067 0.020 1.00 89.81 94 HIS A N 1
ATOM 754 C CA . HIS A 1 94 ? -3.501 -6.355 -0.153 1.00 89.81 94 HIS A CA 1
ATOM 755 C C . HIS A 1 94 ? -4.171 -6.452 -1.526 1.00 89.81 94 HIS A C 1
ATOM 757 O O . HIS A 1 94 ? -4.036 -7.465 -2.218 1.00 89.81 94 HIS A O 1
ATOM 763 N N . GLU A 1 95 ? -4.845 -5.384 -1.941 1.00 91.50 95 GLU A N 1
ATOM 764 C CA . GLU A 1 95 ? -5.581 -5.348 -3.197 1.00 91.50 95 GLU A CA 1
ATOM 765 C C . GLU A 1 95 ? -4.676 -5.262 -4.432 1.00 91.50 95 GLU A C 1
ATOM 767 O O . GLU A 1 95 ? -5.067 -5.769 -5.479 1.00 91.50 95 GLU A O 1
ATOM 772 N N . THR A 1 96 ? -3.433 -4.772 -4.341 1.00 92.06 96 THR A N 1
ATOM 773 C CA . THR A 1 96 ? -2.476 -4.798 -5.474 1.00 92.06 96 THR A CA 1
ATOM 774 C C . THR A 1 96 ? -2.170 -6.221 -5.956 1.00 92.06 96 THR A C 1
ATOM 776 O O . THR A 1 96 ? -1.897 -6.438 -7.142 1.00 92.06 96 THR A O 1
ATOM 779 N N . HIS A 1 97 ? -2.253 -7.201 -5.050 1.00 89.56 97 HIS A N 1
ATOM 780 C CA . HIS A 1 97 ? -2.063 -8.621 -5.351 1.00 89.56 97 HIS A CA 1
ATOM 781 C C . HIS A 1 97 ? -3.319 -9.270 -5.940 1.00 89.56 97 HIS A C 1
ATOM 783 O O . HIS A 1 97 ? -3.221 -10.283 -6.629 1.00 89.56 97 HIS A O 1
ATOM 789 N N . ARG A 1 98 ? -4.502 -8.717 -5.656 1.00 90.31 98 ARG A N 1
ATOM 790 C CA . ARG A 1 98 ? -5.799 -9.283 -6.063 1.00 90.31 98 ARG A CA 1
ATOM 791 C C . ARG A 1 98 ? -6.333 -8.648 -7.338 1.00 90.31 98 ARG A C 1
ATOM 793 O O . ARG A 1 98 ? -6.986 -9.321 -8.128 1.00 90.31 98 ARG A O 1
ATOM 800 N N . GLN A 1 99 ? -6.072 -7.359 -7.516 1.00 92.62 99 GLN A N 1
ATOM 801 C CA . GLN A 1 99 ? -6.690 -6.507 -8.517 1.00 92.62 99 GLN A CA 1
ATOM 802 C C . GLN A 1 99 ? -5.605 -5.782 -9.331 1.00 92.62 99 GLN A C 1
ATOM 804 O O . GLN A 1 99 ? -4.934 -4.883 -8.816 1.00 92.62 99 GLN A O 1
ATOM 809 N N . PRO A 1 100 ? -5.432 -6.123 -10.623 1.00 90.75 100 PRO A N 1
ATOM 810 C CA . PRO A 1 100 ? -4.436 -5.487 -11.488 1.00 90.75 100 PRO A CA 1
ATOM 811 C C . PRO A 1 100 ? -4.582 -3.966 -11.601 1.00 90.75 100 PRO A C 1
ATOM 813 O O . PRO A 1 100 ? -3.578 -3.259 -11.589 1.00 90.75 100 PRO A O 1
ATOM 816 N N . PHE A 1 101 ? -5.817 -3.455 -11.638 1.00 93.44 101 PHE A N 1
ATOM 817 C CA . PHE A 1 101 ? -6.064 -2.015 -11.737 1.00 93.44 101 PHE A CA 1
ATOM 818 C C . PHE A 1 101 ? -5.588 -1.258 -10.486 1.00 93.44 101 PHE A C 1
ATOM 820 O O . PHE A 1 101 ? -5.093 -0.141 -10.596 1.00 93.44 101 PHE A O 1
ATOM 827 N N . VAL A 1 102 ? -5.677 -1.873 -9.297 1.00 94.44 102 VAL A N 1
ATOM 828 C CA . VAL A 1 102 ? -5.193 -1.268 -8.044 1.00 94.44 102 VAL A CA 1
ATOM 829 C C . VAL A 1 102 ? -3.672 -1.173 -8.060 1.00 94.44 102 VAL A C 1
ATOM 831 O O . VAL A 1 102 ? -3.111 -0.155 -7.664 1.00 94.44 102 VAL A O 1
ATOM 834 N N . ARG A 1 103 ? -2.990 -2.201 -8.579 1.00 93.88 103 ARG A N 1
ATOM 835 C CA . ARG A 1 103 ? -1.538 -2.157 -8.788 1.00 93.88 103 ARG A CA 1
ATOM 836 C C . ARG A 1 103 ? -1.141 -1.032 -9.742 1.00 93.88 103 ARG A C 1
ATOM 838 O O . ARG A 1 103 ? -0.224 -0.285 -9.426 1.00 93.88 103 ARG A O 1
ATOM 845 N N . GLN A 1 104 ? -1.837 -0.888 -10.868 1.00 94.06 104 GLN A N 1
ATOM 846 C CA . GLN A 1 104 ? -1.578 0.192 -11.826 1.00 94.06 104 GLN A CA 1
ATOM 847 C C . GLN A 1 104 ? -1.838 1.575 -11.218 1.00 94.06 104 GLN A C 1
ATOM 849 O O . GLN A 1 104 ? -1.043 2.487 -11.423 1.00 94.06 104 GLN A O 1
ATOM 854 N N . ALA A 1 105 ? -2.894 1.725 -10.417 1.00 94.56 105 ALA A N 1
ATOM 855 C CA . ALA A 1 105 ? -3.162 2.965 -9.695 1.00 94.56 105 ALA A CA 1
ATOM 856 C C . ALA A 1 105 ? -2.038 3.298 -8.699 1.00 94.56 105 ALA A C 1
ATOM 858 O O . ALA A 1 105 ? -1.557 4.425 -8.684 1.00 94.56 105 ALA A O 1
ATOM 859 N N . ALA A 1 106 ? -1.564 2.320 -7.921 1.00 93.75 106 ALA A N 1
ATOM 860 C CA . ALA A 1 106 ? -0.442 2.508 -6.999 1.00 93.75 106 ALA A CA 1
ATOM 861 C C . ALA A 1 106 ? 0.854 2.906 -7.731 1.00 93.75 106 ALA A C 1
ATOM 863 O O . ALA A 1 106 ? 1.551 3.817 -7.297 1.00 93.75 106 ALA A O 1
ATOM 864 N N . VAL A 1 107 ? 1.145 2.278 -8.876 1.00 95.00 107 VAL A N 1
ATOM 865 C CA . VAL A 1 107 ? 2.265 2.662 -9.756 1.00 95.00 107 VAL A CA 1
ATOM 866 C C . VAL A 1 107 ? 2.115 4.106 -10.236 1.00 95.00 107 VAL A C 1
ATOM 868 O O . VAL A 1 107 ? 3.067 4.873 -10.146 1.00 95.00 107 VAL A O 1
ATOM 871 N N . ALA A 1 108 ? 0.930 4.494 -10.712 1.00 95.25 108 ALA A N 1
ATOM 872 C CA . ALA A 1 108 ? 0.671 5.848 -11.194 1.00 95.25 108 ALA A CA 1
ATOM 873 C C . ALA A 1 108 ? 0.837 6.896 -10.083 1.00 95.25 108 ALA A C 1
ATOM 875 O O . ALA A 1 108 ? 1.465 7.925 -10.309 1.00 95.25 108 ALA A O 1
ATOM 876 N N . ILE A 1 109 ? 0.343 6.615 -8.874 1.00 93.69 109 ILE A N 1
ATOM 877 C CA . ILE A 1 109 ? 0.541 7.482 -7.704 1.00 93.69 109 ILE A CA 1
ATOM 878 C C . ILE A 1 109 ? 2.037 7.613 -7.387 1.00 93.69 109 ILE A C 1
ATOM 880 O O . ILE A 1 109 ? 2.535 8.722 -7.228 1.00 93.69 109 ILE A O 1
ATOM 884 N N . GLY A 1 110 ? 2.781 6.504 -7.362 1.00 92.25 110 GLY A N 1
ATOM 885 C CA . GLY A 1 110 ? 4.228 6.536 -7.137 1.00 92.25 110 GLY A CA 1
ATOM 886 C C . GLY A 1 110 ? 5.015 7.254 -8.239 1.00 92.25 110 GLY A C 1
ATOM 887 O O . GLY A 1 110 ? 6.072 7.816 -7.972 1.00 92.25 110 GLY A O 1
ATOM 888 N N . ALA A 1 111 ? 4.502 7.272 -9.471 1.00 93.88 111 ALA A N 1
ATOM 889 C CA . ALA A 1 111 ? 5.079 8.040 -10.569 1.00 93.88 111 ALA A CA 1
ATOM 890 C C . ALA A 1 111 ? 4.805 9.545 -10.456 1.00 93.88 111 ALA A C 1
ATOM 892 O O . ALA A 1 111 ? 5.639 10.327 -10.898 1.00 93.88 111 ALA A O 1
ATOM 893 N N . LEU A 1 112 ? 3.673 9.945 -9.866 1.00 92.00 112 LEU A N 1
ATOM 894 C CA . LEU A 1 112 ? 3.351 11.349 -9.580 1.00 92.00 112 LEU A CA 1
ATOM 895 C C . LEU A 1 112 ? 4.158 11.911 -8.405 1.00 92.00 112 LEU A C 1
ATOM 897 O O . LEU A 1 112 ? 4.416 13.109 -8.365 1.00 92.00 112 LEU A O 1
ATOM 901 N N . ASN A 1 113 ? 4.558 11.052 -7.467 1.00 82.81 113 ASN A N 1
ATOM 902 C CA . ASN A 1 113 ? 5.395 11.418 -6.324 1.00 82.81 113 ASN A CA 1
ATOM 903 C C . ASN A 1 113 ? 6.892 11.557 -6.673 1.00 82.81 113 ASN A C 1
ATOM 905 O O . ASN A 1 113 ? 7.714 11.711 -5.773 1.00 82.81 113 ASN A O 1
ATOM 909 N N . LYS A 1 114 ? 7.259 11.504 -7.959 1.00 62.22 114 LYS A N 1
ATOM 910 C CA . LYS A 1 114 ? 8.633 11.637 -8.450 1.00 62.22 114 LYS A CA 1
ATOM 911 C C . LYS A 1 114 ? 8.765 12.815 -9.408 1.00 62.22 114 LYS A C 1
ATOM 913 O O . LYS A 1 114 ? 9.822 13.481 -9.348 1.00 62.22 114 LYS A O 1
#

pLDDT: mean 77.68, std 13.08, range [50.81, 95.25]

InterPro domains:
  IPR001138 Zn(2)Cys(6) fungal-type DNA-binding domain [PF00172] (1-29)
  IPR001138 Zn(2)Cys(6) fungal-type DNA-binding domain [cd00067] (1-18)
  IPR036864 Zn(2)-C6 fungal-type DNA-binding domain superfamily [G3DSA:4.10.240.10] (1-46)
  IPR036864 Zn(2)-C6 fungal-type DNA-binding domain superfamily [SSF57701] (1-26)

Sequence (114 aa):
RKVKCDRVKPSCSQCVQYYGACEGYTQSRAPSRKRIRALTPQHFMAAPNIEKPRTALTFEDESSSRYFQVYMSEAATELNGLFSSSFWDRVIFHETHRQPFVRQAAVAIGALNK

Secondary structure (DSSP, 8-state):
--PPP---SSS-HHHHHHHSS-TTS--------------------------PPPPPPP-SSHHHHHHHHHIIIIIHHHHHTTS---IIIIIHHHHHHH-HHHHHHHHHHHHHT-

Foldseek 3Di:
DDDDFPPDPPATPVCCVPPVGDPPHDPPPPPDPDPPPPPPPPPPPPPPPPPDPLPPQDDPDPLLVVLLVQLQPPVLVVVCPPHPDCCSHPVLVVVVSVPVVSSVVSSVSSVVVD

Radius of gyration: 33.21 Å; chains: 1; bounding box: 73×55×56 Å

Organism: NCBI:txid45428